Protein AF-A0A536BJJ5-F1 (afdb_monomer_lite)

pLDDT: mean 91.02, std 6.57, range [61.12, 97.06]

Secondary structure (DSSP, 8-state):
-HHHHHTT-SEEEEEESSSS-BSS-TTT-TT--B-SEEEHHHHHHHHHTT-TTS-HHHHHHHHHTT-EEEEEESSS-S--EEEE-GGGSTT---S--------SEEEEEEEEEE-STTHHHHHHHHHHHTT----SEEEPPPBTTEEEEEEEEE-

Sequence (155 aa):
MALAAALKAQACEIFTDVRGIYTADPRFVTNARLLPHIAYPEMLELASSGARVMHPRAVEIAEAYAMELHVRSSFHAGAGTIICSEEAIMEDRNRVRGIAHEEHVARLSVVGVPDRPGIAAAIFAPLAEADIAADVIVQTASHEGVTDMSFTVSS

Radius of gyration: 19.57 Å; chains: 1; bounding box: 45×40×60 Å

Structure (mmCIF, N/CA/C/O backbone):
data_AF-A0A536BJJ5-F1
#
_entry.id   AF-A0A536BJJ5-F1
#
loop_
_atom_site.group_PDB
_atom_site.id
_atom_site.type_symbol
_atom_site.label_atom_id
_atom_site.label_alt_id
_atom_site.label_comp_id
_atom_site.label_asym_id
_atom_site.label_entity_id
_atom_site.label_seq_id
_atom_site.pdbx_PDB_ins_code
_atom_site.Cartn_x
_atom_site.Cartn_y
_atom_site.Cartn_z
_atom_site.occupancy
_atom_site.B_iso_or_equiv
_atom_site.auth_seq_id
_atom_site.auth_comp_id
_atom_site.auth_asym_id
_atom_site.auth_atom_id
_atom_site.pdbx_PDB_model_num
ATOM 1 N N . MET A 1 1 ? 0.352 -12.790 -11.156 1.00 69.44 1 MET A N 1
ATOM 2 C CA . MET A 1 1 ? 1.030 -12.859 -9.842 1.00 69.44 1 MET A CA 1
ATOM 3 C C . MET A 1 1 ? 1.069 -14.283 -9.299 1.00 69.44 1 MET A C 1
ATOM 5 O O . MET A 1 1 ? 2.046 -14.958 -9.576 1.00 69.44 1 MET A O 1
ATOM 9 N N . ALA A 1 2 ? 0.016 -14.796 -8.645 1.00 77.19 2 ALA A N 1
ATOM 10 C CA . ALA A 1 2 ? 0.028 -16.152 -8.064 1.00 77.19 2 ALA A CA 1
ATOM 11 C C . ALA A 1 2 ? 0.347 -17.262 -9.086 1.00 77.19 2 ALA A C 1
ATOM 13 O O . ALA A 1 2 ? 1.120 -18.168 -8.799 1.00 77.19 2 ALA A O 1
ATOM 14 N N . LEU A 1 3 ? -0.179 -17.147 -10.312 1.00 82.25 3 LEU A N 1
ATOM 15 C CA . LEU A 1 3 ? 0.141 -18.073 -11.402 1.00 82.25 3 LEU A CA 1
ATOM 16 C C . LEU A 1 3 ? 1.617 -18.002 -11.831 1.00 82.25 3 LEU A C 1
ATOM 18 O O . LEU A 1 3 ? 2.237 -19.033 -12.052 1.00 82.25 3 LEU A O 1
ATOM 22 N N . ALA A 1 4 ? 2.190 -16.799 -11.924 1.00 80.81 4 ALA A N 1
ATOM 23 C CA . ALA A 1 4 ? 3.589 -16.606 -12.312 1.00 80.81 4 ALA A CA 1
ATOM 24 C C . ALA A 1 4 ? 4.543 -17.181 -11.251 1.00 80.81 4 ALA A C 1
ATOM 26 O O . ALA A 1 4 ? 5.484 -17.894 -11.596 1.00 80.81 4 ALA A O 1
ATOM 27 N N . ALA A 1 5 ? 4.223 -16.971 -9.970 1.00 79.12 5 ALA A N 1
ATOM 28 C CA . ALA A 1 5 ? 4.928 -17.588 -8.851 1.00 79.12 5 ALA A CA 1
ATOM 29 C C . ALA A 1 5 ? 4.836 -19.126 -8.896 1.00 79.12 5 ALA A C 1
ATOM 31 O O . ALA A 1 5 ? 5.854 -19.810 -8.806 1.00 79.12 5 ALA A O 1
ATOM 32 N N . ALA A 1 6 ? 3.639 -19.682 -9.123 1.00 84.00 6 ALA A N 1
ATOM 33 C CA . ALA A 1 6 ? 3.439 -21.130 -9.228 1.00 84.00 6 ALA A CA 1
ATOM 34 C C . ALA A 1 6 ? 4.222 -21.761 -10.396 1.00 84.00 6 ALA A C 1
ATOM 36 O O . ALA A 1 6 ? 4.699 -22.890 -10.288 1.00 84.00 6 ALA A O 1
ATOM 37 N N . LEU A 1 7 ? 4.382 -21.023 -11.497 1.00 88.62 7 LEU A N 1
ATOM 38 C CA . LEU A 1 7 ? 5.130 -21.446 -12.682 1.00 88.62 7 LEU A CA 1
ATOM 39 C C . LEU A 1 7 ? 6.640 -21.176 -12.592 1.00 88.62 7 LEU A C 1
ATOM 41 O O . LEU A 1 7 ? 7.358 -21.519 -13.529 1.00 88.62 7 LEU A O 1
ATOM 45 N N . LYS A 1 8 ? 7.129 -20.585 -11.491 1.00 83.62 8 LYS A N 1
ATOM 46 C CA . LYS A 1 8 ? 8.530 -20.154 -11.327 1.00 83.62 8 LYS A CA 1
ATOM 47 C C . LYS A 1 8 ? 9.001 -19.260 -12.482 1.00 83.62 8 LYS A C 1
ATOM 49 O O . LYS A 1 8 ? 10.099 -19.436 -13.010 1.00 83.62 8 LYS A O 1
ATOM 54 N N . ALA A 1 9 ? 8.140 -18.338 -12.908 1.00 86.25 9 ALA A N 1
ATOM 55 C CA . ALA A 1 9 ? 8.488 -17.362 -13.929 1.00 86.25 9 ALA A CA 1
ATOM 56 C C . ALA A 1 9 ? 9.658 -16.484 -13.456 1.00 86.25 9 ALA A C 1
ATOM 58 O O . ALA A 1 9 ? 9.766 -16.175 -12.272 1.00 86.25 9 ALA A O 1
ATOM 59 N N . GLN A 1 10 ? 10.518 -16.069 -14.388 1.00 80.25 10 GLN A N 1
ATOM 60 C CA . GLN A 1 10 ? 11.667 -15.211 -14.075 1.00 80.25 10 GLN A CA 1
ATOM 61 C C . GLN A 1 10 ? 11.246 -13.778 -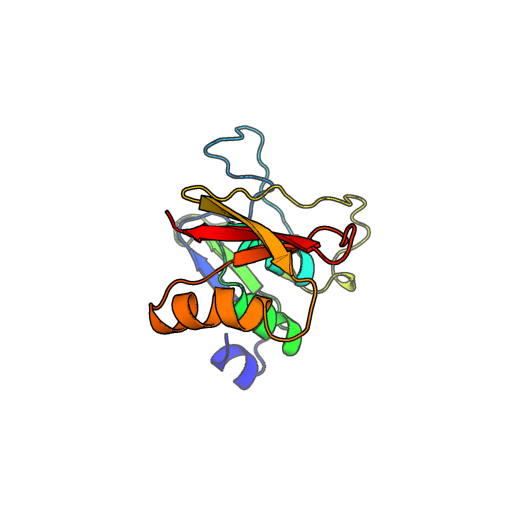13.718 1.00 80.25 10 GLN A C 1
ATOM 63 O O . GLN A 1 10 ? 11.903 -13.136 -12.911 1.00 80.25 10 GLN A O 1
ATOM 68 N N . ALA A 1 11 ? 10.145 -13.297 -14.299 1.00 86.56 11 ALA A N 1
ATOM 69 C CA . ALA A 1 11 ? 9.558 -11.993 -14.016 1.00 86.56 11 ALA A CA 1
ATOM 70 C C . ALA A 1 11 ? 8.051 -12.010 -14.324 1.00 86.56 11 ALA A C 1
ATOM 72 O O . ALA A 1 11 ? 7.568 -12.856 -15.087 1.00 86.56 11 ALA A O 1
ATOM 73 N N . CYS A 1 12 ? 7.307 -11.058 -13.761 1.00 93.31 12 CYS A N 1
ATOM 74 C CA . CYS A 1 12 ? 5.906 -10.804 -14.091 1.00 93.31 12 CYS A CA 1
ATOM 75 C C . CYS A 1 12 ? 5.750 -9.387 -14.648 1.00 93.31 12 CYS A C 1
ATOM 77 O O . CYS A 1 12 ? 5.990 -8.404 -13.951 1.00 93.31 12 CYS A O 1
ATOM 79 N N . GLU A 1 13 ? 5.290 -9.261 -15.891 1.00 92.81 13 GLU A N 1
ATOM 80 C CA . GLU A 1 13 ? 4.986 -7.952 -16.472 1.00 92.81 13 GLU A CA 1
ATOM 81 C C . GLU A 1 13 ? 3.547 -7.534 -16.137 1.00 92.81 13 GLU A C 1
ATOM 83 O O . GLU A 1 13 ? 2.598 -8.304 -16.303 1.00 92.81 13 GLU A O 1
ATOM 88 N N . ILE A 1 14 ? 3.389 -6.303 -15.658 1.00 93.56 14 ILE A N 1
ATOM 89 C CA . ILE A 1 14 ? 2.114 -5.650 -15.383 1.00 93.56 14 ILE A CA 1
ATOM 90 C C . ILE A 1 14 ? 1.948 -4.529 -16.405 1.00 93.56 14 ILE A C 1
ATOM 92 O O . ILE A 1 14 ? 2.606 -3.490 -16.329 1.00 93.56 14 ILE A O 1
ATOM 96 N N . PHE A 1 15 ? 1.069 -4.760 -17.375 1.00 92.62 15 PHE A N 1
ATOM 97 C CA . PHE A 1 15 ? 0.738 -3.781 -18.402 1.00 92.62 15 PHE A CA 1
ATOM 98 C C . PHE A 1 15 ? -0.428 -2.903 -17.950 1.00 92.62 15 PHE A C 1
ATOM 100 O O . PHE A 1 15 ? -1.486 -3.401 -17.570 1.00 92.62 15 PHE A O 1
ATOM 107 N N . THR A 1 16 ? -0.223 -1.591 -17.998 1.00 90.69 16 THR A N 1
ATOM 108 C CA . THR A 1 16 ? -1.176 -0.568 -17.547 1.00 90.69 16 THR A CA 1
ATOM 109 C C . THR A 1 16 ? -1.230 0.600 -18.544 1.00 90.69 16 THR A C 1
ATOM 111 O O . THR A 1 16 ? -0.599 0.557 -19.604 1.00 90.69 16 THR A O 1
ATOM 114 N N . ASP A 1 17 ? -2.035 1.623 -18.281 1.00 89.38 17 ASP A N 1
ATOM 115 C CA . ASP A 1 17 ? -2.135 2.833 -19.103 1.00 89.38 17 ASP A CA 1
ATOM 116 C C . ASP A 1 17 ? -1.005 3.841 -18.822 1.00 89.38 17 ASP A C 1
ATOM 118 O O . ASP A 1 17 ? -0.625 4.614 -19.706 1.00 89.38 17 ASP A O 1
ATOM 122 N N . VAL A 1 18 ? -0.378 3.769 -17.647 1.00 89.56 18 VAL A N 1
ATOM 123 C CA . VAL A 1 18 ? 0.801 4.567 -17.286 1.00 89.56 18 VAL A CA 1
ATOM 124 C C . VAL A 1 18 ? 2.118 3.956 -17.783 1.00 89.56 18 VAL A C 1
ATOM 126 O O . VAL A 1 18 ? 2.224 2.766 -18.070 1.00 89.56 18 VAL A O 1
ATOM 129 N N . ARG A 1 19 ? 3.166 4.785 -17.897 1.00 93.06 19 ARG A N 1
ATOM 130 C CA . ARG A 1 19 ? 4.503 4.350 -18.358 1.00 93.06 19 ARG A CA 1
ATOM 131 C C . ARG A 1 19 ? 5.282 3.518 -17.343 1.00 93.06 19 ARG A C 1
ATOM 133 O O . ARG A 1 19 ? 6.219 2.841 -17.743 1.00 93.06 19 ARG A O 1
ATOM 140 N N . GLY A 1 20 ? 4.898 3.586 -16.077 1.00 94.62 20 GLY A N 1
ATOM 141 C CA . GLY A 1 20 ? 5.553 2.954 -14.941 1.00 94.62 20 GLY A CA 1
ATOM 142 C C . GLY A 1 20 ? 5.279 3.783 -13.691 1.00 94.62 20 GLY A C 1
ATOM 143 O O . GLY A 1 20 ? 4.289 4.517 -13.636 1.00 94.62 20 GLY A O 1
ATOM 144 N N . ILE A 1 21 ? 6.161 3.691 -12.705 1.00 95.50 21 ILE A N 1
ATOM 145 C CA . ILE A 1 21 ? 6.025 4.376 -11.419 1.00 95.50 21 ILE A CA 1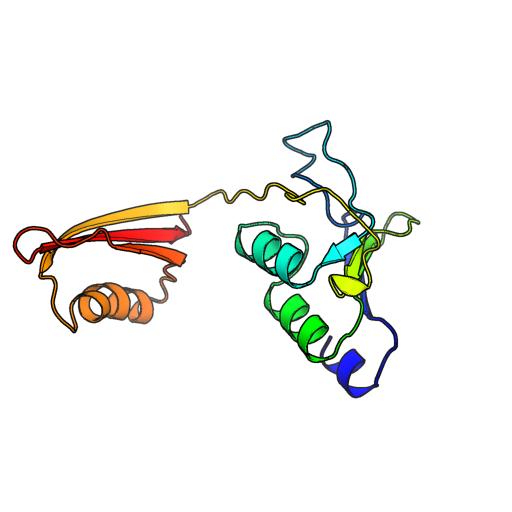
ATOM 146 C C . ILE A 1 21 ? 6.876 5.646 -11.443 1.00 95.50 21 ILE A C 1
ATOM 148 O O . ILE A 1 21 ? 8.035 5.629 -11.855 1.00 95.50 21 ILE A O 1
ATOM 152 N N . TYR A 1 22 ? 6.291 6.762 -11.020 1.00 95.06 22 TYR A N 1
ATOM 153 C CA . TYR A 1 22 ? 6.952 8.065 -10.992 1.00 95.06 22 TYR A CA 1
ATOM 154 C C . TYR A 1 22 ? 7.325 8.468 -9.562 1.00 95.06 22 TYR A C 1
ATOM 156 O O . TYR A 1 22 ? 6.712 8.015 -8.600 1.00 95.06 22 TYR A O 1
ATOM 164 N N . THR A 1 23 ? 8.287 9.384 -9.425 1.00 95.12 23 THR A N 1
ATOM 165 C CA . THR A 1 23 ? 8.686 9.977 -8.134 1.00 95.12 23 THR A CA 1
ATOM 166 C C . THR A 1 23 ? 7.556 10.752 -7.445 1.00 95.12 23 THR A C 1
ATOM 168 O O . THR A 1 23 ? 7.622 11.002 -6.250 1.00 95.12 23 THR A O 1
ATOM 171 N N . ALA A 1 24 ? 6.558 11.212 -8.194 1.00 94.69 24 ALA A N 1
ATOM 172 C CA . ALA A 1 24 ? 5.344 11.865 -7.709 1.00 94.69 24 ALA A CA 1
ATOM 173 C C . ALA A 1 24 ? 4.289 11.801 -8.823 1.00 94.69 24 ALA A C 1
ATOM 175 O O . ALA A 1 24 ? 4.620 11.457 -9.960 1.00 94.69 24 ALA A O 1
ATOM 176 N N . ASP A 1 25 ? 3.042 12.166 -8.535 1.00 92.94 25 ASP A N 1
ATOM 177 C CA . ASP A 1 25 ? 2.009 12.247 -9.569 1.00 92.94 25 ASP A CA 1
ATOM 178 C C . ASP A 1 25 ? 2.341 13.362 -10.590 1.00 92.94 25 ASP A C 1
ATOM 180 O O . ASP A 1 25 ? 2.354 14.546 -10.225 1.00 92.94 25 ASP A O 1
ATOM 184 N N . PRO A 1 26 ? 2.595 13.025 -11.872 1.00 91.81 26 PRO A N 1
ATOM 185 C CA . PRO A 1 26 ? 2.974 14.002 -12.890 1.00 91.81 26 PRO A CA 1
ATOM 186 C C . PRO A 1 26 ? 1.859 15.003 -13.226 1.00 91.81 26 PRO A C 1
ATOM 188 O O . PRO A 1 26 ? 2.140 16.029 -13.845 1.00 91.81 26 PRO A O 1
ATOM 191 N N . ARG A 1 27 ? 0.606 14.741 -12.822 1.00 90.62 27 ARG A N 1
ATOM 192 C CA . ARG A 1 27 ? -0.518 15.682 -12.974 1.00 90.62 27 ARG A CA 1
ATOM 193 C C . ARG A 1 27 ? -0.379 16.896 -12.055 1.00 90.62 27 ARG A C 1
ATOM 195 O O . ARG A 1 27 ? -0.841 17.975 -12.414 1.00 90.62 27 ARG A O 1
ATOM 202 N N . PHE A 1 28 ? 0.280 16.728 -10.907 1.00 91.56 28 PHE A N 1
ATOM 203 C CA . PHE A 1 28 ? 0.518 17.790 -9.925 1.00 91.56 28 PHE A CA 1
ATOM 204 C C . PHE A 1 28 ? 1.965 18.293 -9.947 1.00 91.56 28 PHE A C 1
ATOM 206 O O . PHE A 1 28 ? 2.212 19.486 -9.777 1.00 91.56 28 PHE A O 1
ATOM 213 N N . VAL A 1 29 ? 2.931 17.400 -10.178 1.00 95.38 29 VAL A N 1
ATOM 214 C CA . VAL A 1 29 ? 4.363 17.722 -10.175 1.00 95.38 29 VAL A CA 1
ATOM 215 C C . VAL A 1 29 ? 4.935 17.535 -11.576 1.00 95.38 29 VAL A C 1
ATOM 217 O O . VAL A 1 29 ? 5.317 16.438 -11.974 1.00 95.38 29 VAL A O 1
ATOM 220 N N . THR A 1 30 ? 5.073 18.631 -12.319 1.00 94.19 30 THR A N 1
ATOM 221 C CA . THR A 1 30 ? 5.560 18.620 -13.713 1.00 94.19 30 THR A CA 1
ATOM 222 C C . THR A 1 30 ? 6.974 18.056 -13.881 1.00 94.19 30 THR A C 1
ATOM 224 O O . THR A 1 30 ? 7.302 17.520 -14.935 1.00 94.19 30 THR A O 1
ATOM 227 N N . ASN A 1 31 ? 7.803 18.136 -12.837 1.00 95.44 31 ASN A N 1
ATOM 228 C CA . ASN A 1 31 ? 9.170 17.606 -12.820 1.00 95.44 31 ASN A CA 1
ATOM 229 C C . ASN A 1 31 ? 9.264 16.166 -12.272 1.00 95.44 31 ASN A C 1
ATOM 231 O O . ASN A 1 31 ? 10.368 15.710 -11.955 1.00 95.44 31 ASN A O 1
ATOM 235 N N . ALA A 1 32 ? 8.137 15.460 -12.114 1.00 95.19 32 ALA A N 1
ATOM 236 C CA . ALA A 1 32 ? 8.126 14.062 -11.698 1.00 95.19 32 ALA A CA 1
ATOM 237 C C . ALA A 1 32 ? 8.850 13.183 -12.725 1.00 95.19 32 ALA A C 1
ATOM 239 O O . ALA A 1 32 ? 8.661 13.316 -13.936 1.00 95.19 32 ALA A O 1
ATOM 240 N N . ARG A 1 33 ? 9.688 12.263 -12.242 1.00 94.44 33 ARG A N 1
ATOM 241 C CA . ARG A 1 33 ? 10.533 11.412 -13.089 1.00 94.44 33 ARG A CA 1
ATOM 242 C C . ARG A 1 33 ? 10.077 9.969 -12.995 1.00 94.44 33 ARG A C 1
ATOM 244 O O . ARG A 1 33 ? 9.685 9.523 -11.922 1.00 94.44 33 ARG A O 1
ATOM 251 N N . LEU A 1 34 ? 10.156 9.253 -14.111 1.00 94.75 34 LEU A N 1
ATOM 252 C CA . LEU A 1 34 ? 9.943 7.810 -14.135 1.00 94.75 34 LEU A CA 1
ATOM 253 C C . LEU A 1 34 ? 11.083 7.129 -13.366 1.00 94.75 34 LEU A C 1
ATOM 255 O O . LEU A 1 34 ? 12.254 7.402 -13.638 1.00 94.75 34 LEU A O 1
ATOM 259 N N . LEU A 1 35 ? 10.738 6.258 -12.424 1.00 94.06 35 LEU A N 1
ATOM 260 C CA . LEU A 1 35 ? 11.704 5.452 -11.691 1.00 94.06 35 LEU A CA 1
ATOM 261 C C . LEU A 1 35 ? 12.121 4.255 -12.556 1.00 94.06 35 LEU A C 1
ATOM 263 O O . LEU A 1 35 ? 11.247 3.538 -13.042 1.00 94.06 35 LEU A O 1
ATOM 267 N N . PRO A 1 36 ? 13.425 4.006 -12.763 1.00 93.75 36 PRO A N 1
ATOM 268 C CA . PRO A 1 36 ? 13.874 2.801 -13.457 1.00 93.75 36 PRO A CA 1
ATOM 269 C C . PRO A 1 36 ? 13.695 1.550 -12.586 1.00 93.75 36 PRO A C 1
ATOM 271 O O . PRO A 1 36 ? 13.351 0.487 -13.097 1.00 93.75 36 PRO A O 1
ATOM 274 N N . HIS A 1 37 ? 13.889 1.693 -11.275 1.00 94.00 37 HIS A N 1
ATOM 275 C CA . HIS A 1 37 ? 13.745 0.637 -10.281 1.00 94.00 37 HIS A CA 1
ATOM 276 C C . HIS A 1 37 ? 13.146 1.190 -8.980 1.00 94.00 37 HIS A C 1
ATOM 278 O O . HIS A 1 37 ? 13.289 2.380 -8.684 1.00 94.00 37 HIS A O 1
ATOM 284 N N . ILE A 1 38 ? 12.496 0.325 -8.207 1.00 94.38 38 ILE A N 1
ATOM 285 C CA . ILE A 1 38 ? 12.013 0.591 -6.846 1.00 94.38 38 ILE A CA 1
ATOM 286 C C . ILE A 1 38 ? 12.019 -0.723 -6.054 1.00 94.38 38 ILE A C 1
ATOM 288 O O . ILE A 1 38 ? 11.687 -1.773 -6.605 1.00 94.38 38 ILE A O 1
ATOM 292 N N . ALA A 1 39 ? 12.421 -0.696 -4.786 1.00 94.88 39 ALA A N 1
ATOM 293 C CA . ALA A 1 39 ? 12.448 -1.899 -3.964 1.00 94.88 39 ALA A CA 1
ATOM 294 C C . ALA A 1 39 ? 11.025 -2.337 -3.572 1.00 94.88 39 ALA A C 1
ATOM 296 O O . ALA A 1 39 ? 10.111 -1.508 -3.513 1.00 94.88 39 ALA A O 1
ATOM 297 N N . TYR A 1 40 ? 10.827 -3.620 -3.251 1.00 95.25 40 TYR A N 1
ATOM 298 C CA . TYR A 1 40 ? 9.522 -4.108 -2.781 1.00 95.25 40 TYR A CA 1
ATOM 299 C C . TYR A 1 40 ? 8.962 -3.305 -1.593 1.00 95.25 40 TYR A C 1
ATOM 301 O O . TYR A 1 40 ? 7.822 -2.849 -1.716 1.00 95.25 40 TYR A O 1
ATOM 309 N N . PRO A 1 41 ? 9.721 -3.031 -0.507 1.00 94.06 41 PRO A N 1
ATOM 310 C CA . PRO A 1 41 ? 9.183 -2.285 0.632 1.00 94.06 41 PRO A CA 1
ATOM 311 C C . PRO A 1 41 ? 8.836 -0.841 0.261 1.00 94.06 41 PRO A C 1
ATOM 313 O O . PRO A 1 41 ? 7.792 -0.326 0.641 1.00 94.06 41 PRO A O 1
ATOM 316 N N . GLU A 1 42 ? 9.675 -0.199 -0.556 1.00 94.38 42 GLU A N 1
ATOM 317 C CA . GLU A 1 42 ? 9.446 1.170 -1.025 1.00 94.38 42 GLU A CA 1
ATOM 318 C C . GLU A 1 42 ? 8.160 1.263 -1.856 1.00 94.38 42 GLU A C 1
ATOM 320 O O . GLU A 1 42 ? 7.368 2.188 -1.682 1.00 94.38 42 GLU A O 1
ATOM 325 N N . MET A 1 43 ? 7.927 0.296 -2.747 1.00 95.38 43 MET A N 1
ATOM 326 C CA . MET A 1 43 ? 6.706 0.243 -3.545 1.00 95.38 43 MET A CA 1
ATOM 327 C C . MET A 1 43 ? 5.483 -0.122 -2.699 1.00 95.38 43 MET A C 1
ATOM 329 O O . MET A 1 43 ? 4.398 0.393 -2.962 1.00 95.38 43 MET A O 1
ATOM 333 N N . LEU A 1 44 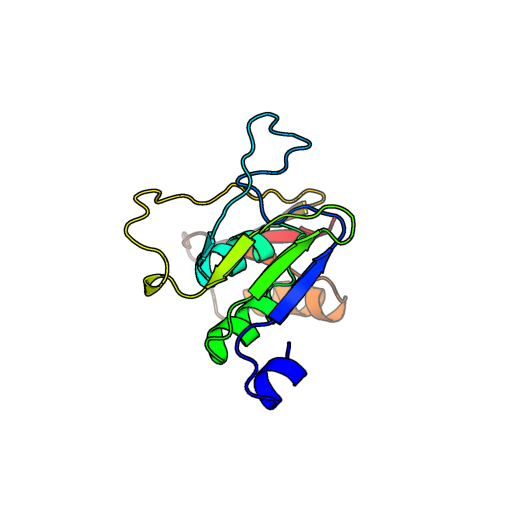? 5.635 -0.987 -1.695 1.00 94.69 44 LEU A N 1
ATOM 334 C CA . LEU A 1 44 ? 4.552 -1.356 -0.786 1.00 94.69 44 LEU A CA 1
ATOM 335 C C . LEU A 1 44 ? 4.061 -0.141 0.010 1.00 94.69 44 LEU A C 1
ATOM 337 O O . LEU A 1 44 ? 2.856 0.110 0.057 1.00 94.69 44 LEU A O 1
ATOM 341 N N . GLU A 1 45 ? 4.988 0.650 0.550 1.00 93.00 45 GLU A N 1
ATOM 342 C CA . GLU A 1 45 ? 4.684 1.903 1.247 1.00 93.00 45 GLU A CA 1
ATOM 343 C C . GLU A 1 45 ? 4.046 2.927 0.305 1.00 93.00 45 GLU A C 1
ATOM 345 O O . GLU A 1 45 ? 3.019 3.528 0.628 1.00 93.00 45 GLU A O 1
ATOM 350 N N . LEU A 1 46 ? 4.606 3.095 -0.899 1.00 94.50 46 LEU A N 1
ATOM 351 C CA . LEU A 1 46 ? 4.083 4.036 -1.888 1.00 94.50 46 LEU A CA 1
ATOM 352 C C . LEU A 1 46 ? 2.645 3.671 -2.304 1.00 94.50 46 LEU A C 1
ATOM 354 O O . LEU A 1 46 ? 1.790 4.552 -2.389 1.00 94.50 46 LEU A O 1
ATOM 358 N N . ALA A 1 47 ? 2.374 2.382 -2.542 1.00 92.62 47 ALA A N 1
ATOM 359 C CA . ALA A 1 47 ? 1.051 1.874 -2.906 1.00 92.62 47 ALA A CA 1
ATOM 360 C C . ALA A 1 47 ? 0.038 2.027 -1.766 1.00 92.62 47 ALA A C 1
ATOM 362 O O . ALA A 1 47 ? -1.091 2.447 -2.009 1.00 92.62 47 ALA A O 1
ATOM 363 N N . SER A 1 48 ? 0.451 1.723 -0.532 1.00 89.38 48 SER A N 1
ATOM 364 C CA . SER A 1 48 ? -0.400 1.852 0.658 1.00 89.38 48 SER A CA 1
ATOM 365 C C . SER A 1 48 ? -0.710 3.314 0.987 1.00 89.38 48 SER A C 1
ATOM 367 O O . SER A 1 48 ? -1.803 3.616 1.438 1.00 89.38 48 SER A O 1
ATOM 369 N N . SER A 1 49 ? 0.202 4.237 0.666 1.00 89.25 49 SER A N 1
ATOM 370 C CA . SER A 1 49 ? 0.051 5.682 0.909 1.00 89.25 49 SER A CA 1
ATOM 371 C C . SER A 1 49 ? -0.697 6.438 -0.207 1.00 89.25 49 SER A C 1
ATOM 373 O O . SER A 1 49 ? -0.596 7.664 -0.306 1.00 89.25 49 SER A O 1
ATOM 375 N N . GLY A 1 50 ? -1.388 5.725 -1.104 1.00 85.62 50 GLY A N 1
ATOM 376 C CA . GLY A 1 50 ? -2.256 6.321 -2.128 1.00 85.62 50 GLY A CA 1
ATOM 377 C C . GLY A 1 50 ? -1.745 6.260 -3.572 1.00 85.62 50 GLY A C 1
ATOM 378 O O . GLY A 1 50 ? -2.455 6.694 -4.485 1.00 85.62 50 GLY A O 1
ATOM 379 N N . ALA A 1 51 ? -0.558 5.701 -3.851 1.00 89.12 51 ALA A N 1
ATOM 380 C CA . ALA A 1 51 ? -0.119 5.521 -5.238 1.00 89.12 51 ALA A CA 1
ATOM 381 C C . ALA A 1 51 ? -0.919 4.410 -5.943 1.00 89.12 51 ALA A C 1
ATOM 383 O O . ALA A 1 51 ? -0.787 3.225 -5.654 1.00 89.12 51 ALA A O 1
ATOM 384 N N . ARG A 1 52 ? -1.705 4.782 -6.958 1.00 83.56 52 ARG A N 1
ATOM 385 C CA . ARG A 1 52 ? -2.690 3.889 -7.606 1.00 83.56 52 ARG A CA 1
ATOM 386 C C . ARG A 1 52 ? -2.142 3.005 -8.735 1.00 83.56 52 ARG A C 1
ATOM 388 O O . ARG A 1 52 ? -2.913 2.497 -9.542 1.00 83.56 52 ARG A O 1
ATOM 395 N N . VAL A 1 53 ? -0.823 2.847 -8.841 1.00 87.56 53 VAL A N 1
ATOM 396 C CA . VAL A 1 53 ? -0.195 2.117 -9.964 1.00 87.56 53 VAL A CA 1
ATOM 397 C C . VAL A 1 53 ? -0.150 0.607 -9.717 1.00 87.56 53 VAL A C 1
ATOM 399 O O . VAL A 1 53 ? -0.261 -0.173 -10.659 1.00 87.56 53 VAL A O 1
ATOM 402 N N . MET A 1 54 ? -0.007 0.186 -8.460 1.00 91.00 54 MET A N 1
ATOM 403 C CA . MET A 1 54 ? 0.115 -1.219 -8.071 1.00 91.00 54 MET A CA 1
ATOM 404 C C . MET A 1 54 ? -0.736 -1.506 -6.844 1.00 91.00 54 MET A C 1
ATOM 406 O O . MET A 1 54 ? -0.812 -0.694 -5.931 1.00 91.00 54 MET A O 1
ATOM 410 N N . HIS A 1 55 ? -1.336 -2.694 -6.798 1.00 91.81 55 HIS A N 1
ATOM 411 C CA . HIS A 1 55 ? -2.038 -3.151 -5.604 1.00 91.81 55 HIS A CA 1
ATOM 412 C C . HIS A 1 55 ? -1.021 -3.659 -4.558 1.00 91.81 55 HIS A C 1
ATOM 414 O O . HIS A 1 55 ? -0.232 -4.542 -4.913 1.00 91.81 55 HIS A O 1
ATOM 420 N N . PRO A 1 56 ? -1.062 -3.215 -3.282 1.00 92.75 56 PRO A N 1
ATOM 421 C CA . PRO A 1 56 ? -0.106 -3.615 -2.234 1.00 92.75 56 PRO A CA 1
ATOM 422 C C . PRO A 1 56 ? 0.091 -5.132 -2.137 1.00 92.75 56 PRO A C 1
ATOM 424 O O . PRO A 1 56 ? 1.199 -5.644 -2.271 1.00 92.75 56 PRO A O 1
ATOM 427 N N . ARG A 1 57 ? -1.020 -5.880 -2.079 1.00 92.50 57 ARG A N 1
ATOM 428 C CA . ARG A 1 57 ? -1.008 -7.352 -2.039 1.00 92.50 57 ARG A CA 1
ATOM 429 C C . ARG A 1 57 ? -0.252 -8.020 -3.192 1.00 92.50 57 ARG A C 1
ATOM 431 O O . ARG A 1 57 ? 0.270 -9.119 -3.029 1.00 92.50 57 ARG A O 1
ATOM 438 N N . ALA A 1 58 ? -0.224 -7.405 -4.375 1.00 92.19 58 ALA A N 1
ATOM 439 C CA . ALA A 1 58 ? 0.569 -7.934 -5.474 1.00 92.19 58 ALA A CA 1
ATOM 440 C C . ALA A 1 58 ? 2.062 -7.808 -5.136 1.00 92.19 58 ALA A C 1
ATOM 442 O O . ALA A 1 58 ? 2.782 -8.798 -5.200 1.00 92.19 58 ALA A O 1
ATOM 443 N N . VAL A 1 59 ? 2.506 -6.630 -4.702 1.00 94.75 59 VAL A N 1
ATOM 444 C CA . VAL A 1 59 ? 3.903 -6.381 -4.319 1.00 94.75 59 VAL A CA 1
ATOM 445 C C . VAL A 1 59 ? 4.362 -7.353 -3.226 1.00 94.75 59 VAL A C 1
ATOM 447 O O . VAL A 1 59 ? 5.398 -7.986 -3.396 1.00 94.75 59 VAL A O 1
ATOM 450 N N . GLU A 1 60 ? 3.543 -7.591 -2.196 1.00 94.00 60 GLU A N 1
ATOM 451 C CA . GLU A 1 60 ? 3.841 -8.570 -1.132 1.00 94.00 60 GLU A CA 1
ATOM 452 C C . GLU A 1 60 ? 4.065 -9.993 -1.669 1.00 94.00 60 GLU A C 1
ATOM 454 O O . GLU A 1 60 ? 4.969 -10.708 -1.24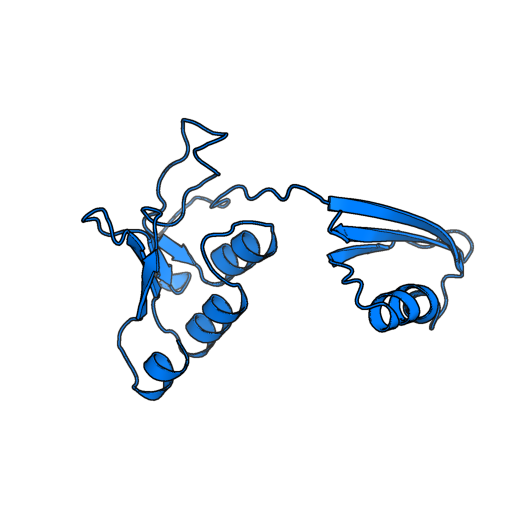0 1.00 94.00 60 GLU A O 1
ATOM 459 N N . ILE A 1 61 ? 3.236 -10.434 -2.623 1.00 92.81 61 ILE A N 1
ATOM 460 C CA . ILE A 1 61 ? 3.396 -11.754 -3.247 1.00 92.81 61 ILE A CA 1
ATOM 461 C C . ILE A 1 61 ? 4.675 -11.786 -4.086 1.00 92.81 61 ILE A C 1
ATOM 463 O O . ILE A 1 61 ? 5.362 -12.799 -4.111 1.00 92.81 61 ILE A O 1
ATOM 467 N N . ALA A 1 62 ? 5.001 -10.710 -4.796 1.00 92.81 62 ALA A N 1
ATOM 468 C CA . ALA A 1 62 ? 6.230 -10.652 -5.578 1.00 92.81 62 ALA A CA 1
ATOM 469 C C . ALA A 1 62 ? 7.472 -10.765 -4.688 1.00 92.81 62 ALA A C 1
ATOM 471 O O . ALA A 1 62 ? 8.343 -11.587 -4.965 1.00 92.81 62 ALA A O 1
ATOM 472 N N . GLU A 1 63 ? 7.493 -10.025 -3.581 1.00 94.25 63 GLU A N 1
ATOM 473 C CA . GLU A 1 63 ? 8.554 -10.073 -2.578 1.00 94.25 63 GLU A CA 1
ATOM 474 C C . GLU A 1 63 ? 8.705 -11.473 -1.973 1.00 94.25 63 GLU A C 1
ATOM 476 O O . GLU A 1 63 ? 9.795 -12.044 -1.992 1.00 94.25 63 GLU A O 1
ATOM 481 N N . ALA A 1 64 ? 7.600 -12.081 -1.524 1.00 92.38 64 ALA A N 1
ATOM 482 C CA . ALA A 1 64 ? 7.609 -13.401 -0.890 1.00 92.38 64 ALA A CA 1
ATOM 483 C C . ALA A 1 64 ? 8.170 -14.519 -1.790 1.00 92.38 64 ALA A C 1
ATOM 485 O O . ALA A 1 64 ? 8.674 -15.524 -1.289 1.00 92.38 64 ALA A O 1
ATOM 486 N N . TYR A 1 65 ? 8.077 -14.356 -3.112 1.00 91.62 65 TYR A N 1
ATOM 487 C CA . TYR A 1 65 ? 8.597 -15.305 -4.099 1.00 91.62 65 TYR A CA 1
ATOM 488 C C . TYR A 1 65 ? 9.855 -14.801 -4.822 1.00 91.62 65 TYR A C 1
ATOM 490 O O . TYR A 1 65 ? 10.290 -15.451 -5.772 1.00 91.62 65 TYR A O 1
ATOM 498 N N . ALA A 1 66 ? 10.434 -13.673 -4.390 1.00 90.94 66 ALA A N 1
ATOM 499 C CA . ALA A 1 66 ? 11.572 -13.013 -5.033 1.00 90.94 66 ALA A CA 1
ATOM 500 C C . ALA A 1 66 ? 11.394 -12.847 -6.559 1.00 90.94 66 ALA A C 1
ATOM 502 O O . ALA A 1 66 ? 12.319 -13.074 -7.338 1.00 90.94 66 ALA A O 1
ATOM 503 N N . MET A 1 67 ? 10.182 -12.488 -6.990 1.00 92.62 67 MET A N 1
ATOM 504 C CA . MET A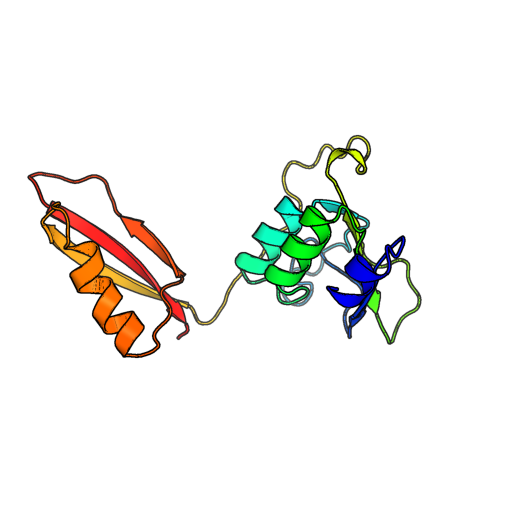 1 67 ? 9.804 -12.371 -8.398 1.00 92.62 67 MET A CA 1
ATOM 505 C C . MET A 1 67 ? 9.786 -10.908 -8.832 1.00 92.62 67 MET A C 1
ATOM 507 O O . MET A 1 67 ? 8.934 -10.143 -8.383 1.00 92.62 67 MET A O 1
ATOM 511 N N . GLU A 1 68 ? 10.656 -10.545 -9.772 1.00 94.31 68 GLU A N 1
ATOM 512 C CA . GLU A 1 68 ? 10.693 -9.189 -10.321 1.00 94.31 68 GLU A CA 1
ATOM 513 C C . GLU A 1 68 ? 9.375 -8.832 -11.020 1.00 94.31 68 GLU A C 1
ATOM 515 O O . GLU A 1 68 ? 8.801 -9.635 -11.771 1.00 94.31 68 GLU A O 1
ATOM 520 N N . LEU A 1 69 ? 8.897 -7.607 -10.791 1.00 95.19 69 LEU A N 1
ATOM 521 C CA . LEU A 1 69 ? 7.730 -7.066 -11.485 1.00 95.19 69 LEU A CA 1
ATOM 522 C C . LEU A 1 69 ? 8.147 -5.970 -12.452 1.00 95.19 69 LEU A C 1
ATOM 524 O O . LEU A 1 69 ? 8.842 -5.037 -12.067 1.00 95.19 69 LEU A O 1
ATOM 528 N N . HIS A 1 70 ? 7.664 -6.028 -13.688 1.00 95.50 70 HIS A N 1
ATOM 529 C CA . HIS A 1 70 ? 7.875 -4.957 -14.660 1.00 95.50 70 HIS A CA 1
ATOM 530 C C . HIS A 1 70 ? 6.573 -4.196 -14.875 1.00 95.50 70 HIS A C 1
ATOM 532 O O . HIS A 1 70 ? 5.652 -4.710 -15.507 1.00 95.50 70 HIS A O 1
ATOM 538 N N . VAL A 1 71 ? 6.492 -2.961 -14.390 1.00 96.19 71 VAL A N 1
ATOM 539 C CA . VAL A 1 71 ? 5.336 -2.088 -14.619 1.00 96.19 71 VAL A CA 1
ATOM 540 C C . VAL A 1 71 ? 5.553 -1.309 -15.910 1.00 96.19 71 VAL A C 1
ATOM 542 O O . VAL A 1 71 ? 6.455 -0.472 -15.987 1.00 96.19 71 VAL A O 1
ATOM 545 N N . ARG A 1 72 ? 4.740 -1.586 -16.934 1.00 95.25 72 ARG A N 1
ATOM 546 C CA . ARG A 1 72 ? 4.922 -1.065 -18.300 1.00 95.25 72 ARG A CA 1
ATOM 547 C C . ARG A 1 72 ? 3.615 -0.537 -18.883 1.00 95.25 72 ARG A C 1
ATOM 549 O O . ARG A 1 72 ? 2.528 -0.942 -18.480 1.00 95.25 72 ARG A O 1
ATOM 556 N N . SER A 1 73 ? 3.721 0.338 -19.882 1.00 94.88 73 SER A N 1
ATOM 557 C CA . SER A 1 73 ? 2.546 0.826 -20.610 1.00 94.88 73 SER A CA 1
ATOM 558 C C . SER A 1 73 ? 2.122 -0.149 -21.702 1.00 94.88 73 SER A C 1
ATOM 560 O O . SER A 1 73 ? 2.953 -0.641 -22.461 1.00 94.88 73 SER A O 1
ATOM 562 N N . SER A 1 74 ? 0.814 -0.333 -21.852 1.00 93.56 74 SER A N 1
ATOM 563 C CA . SER A 1 74 ? 0.202 -1.016 -23.000 1.00 93.56 74 SER A CA 1
ATOM 564 C C . SER A 1 74 ? 0.253 -0.172 -24.280 1.00 93.56 74 SER A C 1
ATOM 566 O O . SER A 1 74 ? 0.147 -0.703 -25.380 1.00 93.56 74 SER A O 1
ATOM 568 N N . PHE A 1 75 ? 0.404 1.151 -24.144 1.00 92.06 75 PHE A N 1
ATOM 569 C CA . PHE A 1 75 ? 0.304 2.114 -25.247 1.00 92.06 75 PHE A CA 1
ATOM 570 C C . PHE A 1 75 ? 1.657 2.665 -25.704 1.00 92.06 75 PHE A C 1
ATOM 572 O O . PHE A 1 75 ? 1.748 3.275 -26.767 1.00 92.06 75 PHE A O 1
ATOM 579 N N . HIS A 1 76 ? 2.710 2.478 -24.905 1.00 89.62 76 HIS A N 1
ATOM 580 C CA . HIS A 1 76 ? 4.033 3.026 -25.180 1.00 89.62 76 HIS A CA 1
ATOM 581 C C . HIS A 1 76 ? 5.110 1.965 -24.993 1.00 89.62 76 HIS A C 1
ATOM 583 O O . HIS A 1 76 ? 5.230 1.370 -23.923 1.00 89.62 76 HIS A O 1
ATOM 589 N N . ALA A 1 77 ? 5.959 1.802 -26.006 1.00 88.00 77 ALA A N 1
ATOM 590 C CA . ALA A 1 77 ? 7.173 1.017 -25.866 1.00 88.00 77 ALA A CA 1
ATOM 591 C C . ALA A 1 77 ? 8.150 1.739 -24.922 1.00 88.00 77 ALA A C 1
ATOM 593 O O . ALA A 1 77 ? 8.496 2.902 -25.127 1.00 88.00 77 ALA A O 1
ATOM 594 N N . GLY A 1 78 ? 8.593 1.045 -23.881 1.00 90.81 78 GLY A N 1
ATOM 595 C CA . GLY A 1 78 ? 9.542 1.561 -22.899 1.00 90.81 78 GLY A CA 1
ATOM 596 C C . GLY A 1 78 ? 9.880 0.500 -21.860 1.00 90.81 78 GLY A C 1
ATOM 597 O O . GLY A 1 78 ? 9.137 -0.472 -21.711 1.00 90.81 78 GLY A O 1
ATOM 598 N N . ALA A 1 79 ? 11.012 0.661 -21.172 1.00 91.38 79 ALA A N 1
ATOM 599 C CA . ALA A 1 79 ? 11.448 -0.277 -20.133 1.00 91.38 79 ALA A CA 1
ATOM 600 C C . ALA A 1 79 ? 10.506 -0.284 -18.915 1.00 91.38 79 ALA A C 1
ATOM 602 O O . ALA A 1 79 ? 10.348 -1.317 -18.277 1.00 91.38 79 ALA A O 1
ATOM 603 N N . GLY A 1 80 ? 9.824 0.837 -18.661 1.00 95.31 80 GLY A N 1
ATOM 604 C CA . GLY A 1 80 ? 8.937 0.992 -17.514 1.00 95.31 80 GLY A CA 1
ATOM 605 C C . GLY A 1 80 ? 9.711 1.089 -16.204 1.00 95.31 80 GLY A C 1
ATOM 606 O O . GLY A 1 80 ? 10.801 1.662 -16.183 1.00 95.31 80 GLY A O 1
ATOM 607 N N . THR A 1 81 ? 9.136 0.542 -15.137 1.00 96.25 81 THR A N 1
ATOM 608 C CA . THR A 1 81 ? 9.766 0.461 -13.813 1.00 96.25 81 THR A CA 1
ATOM 609 C C . THR A 1 81 ? 9.864 -0.989 -13.370 1.00 96.25 81 THR A C 1
ATOM 611 O O . THR A 1 81 ? 8.881 -1.725 -13.468 1.00 96.25 81 THR A O 1
ATOM 614 N N . ILE A 1 82 ? 11.024 -1.381 -12.850 1.00 96.00 82 ILE A N 1
ATOM 615 C CA . ILE A 1 82 ? 11.244 -2.703 -12.261 1.00 96.00 82 ILE A CA 1
ATOM 616 C C . ILE A 1 82 ? 11.050 -2.619 -10.743 1.00 96.00 82 ILE A C 1
ATOM 618 O O . ILE A 1 82 ? 11.658 -1.777 -10.087 1.00 96.00 82 ILE A O 1
ATOM 622 N N . ILE A 1 83 ? 10.205 -3.482 -10.185 1.00 95.62 83 ILE A N 1
ATOM 623 C CA . ILE A 1 83 ? 10.080 -3.680 -8.739 1.00 95.62 83 ILE A CA 1
ATOM 624 C C . ILE A 1 83 ? 10.889 -4.928 -8.382 1.00 95.62 83 ILE A C 1
ATOM 626 O O . ILE A 1 83 ? 10.595 -6.008 -8.903 1.00 95.62 83 ILE A O 1
ATOM 630 N N . CYS A 1 84 ? 11.909 -4.776 -7.541 1.00 94.75 84 CYS A N 1
ATOM 631 C CA . CYS A 1 84 ? 12.870 -5.835 -7.219 1.00 94.75 84 CYS A CA 1
ATOM 632 C C . CYS A 1 84 ? 13.365 -5.747 -5.763 1.00 94.75 84 CYS A C 1
ATOM 634 O O . CYS A 1 84 ? 12.852 -4.957 -4.969 1.00 94.75 84 CYS A O 1
ATOM 636 N N . SER A 1 85 ? 14.325 -6.598 -5.382 1.00 93.00 85 SER A N 1
ATOM 637 C CA . SER A 1 85 ? 14.923 -6.537 -4.043 1.00 93.00 85 SER A CA 1
ATOM 638 C C . SER A 1 85 ? 15.852 -5.328 -3.909 1.00 93.00 85 SER A C 1
ATOM 640 O O . SER A 1 85 ? 16.390 -4.829 -4.899 1.00 93.00 85 SER A O 1
ATOM 642 N N . GLU A 1 86 ? 16.060 -4.860 -2.680 1.00 88.88 86 GLU A N 1
ATOM 643 C CA . GLU A 1 86 ? 16.938 -3.717 -2.415 1.00 88.88 86 GLU A CA 1
ATOM 644 C C . GLU A 1 86 ? 18.390 -4.008 -2.836 1.00 88.88 86 GLU A C 1
ATOM 646 O O . GLU A 1 86 ? 19.058 -3.143 -3.394 1.00 88.88 86 GLU A O 1
ATOM 651 N N . GLU A 1 87 ? 18.861 -5.249 -2.683 1.00 87.06 87 GLU A N 1
ATOM 652 C CA . GLU A 1 87 ? 20.217 -5.661 -3.072 1.00 87.06 87 GLU A CA 1
ATOM 653 C C . GLU A 1 87 ? 20.442 -5.649 -4.589 1.00 87.06 87 GLU A C 1
ATOM 655 O O . GLU A 1 87 ? 21.573 -5.476 -5.046 1.00 87.06 87 GLU A O 1
ATOM 660 N N . ALA A 1 88 ? 19.380 -5.841 -5.379 1.00 84.94 88 ALA A N 1
ATOM 661 C CA . ALA A 1 88 ? 19.446 -5.766 -6.836 1.00 84.94 88 ALA A CA 1
ATOM 662 C C . ALA A 1 88 ? 19.614 -4.317 -7.332 1.00 84.94 88 ALA A C 1
ATOM 664 O O . ALA A 1 88 ? 20.033 -4.086 -8.470 1.00 84.94 88 ALA A O 1
ATOM 665 N N . ILE A 1 89 ? 19.319 -3.333 -6.479 1.00 84.50 89 ILE A N 1
ATOM 666 C CA . ILE A 1 89 ? 19.463 -1.915 -6.777 1.00 84.50 89 ILE A CA 1
ATOM 667 C C . ILE A 1 89 ? 20.879 -1.466 -6.386 1.00 84.50 89 ILE A C 1
ATOM 669 O O . ILE A 1 89 ? 21.177 -1.169 -5.232 1.00 84.50 89 ILE A O 1
ATOM 673 N N . MET A 1 90 ? 21.786 -1.415 -7.366 1.00 70.06 90 MET A N 1
ATOM 674 C CA . MET A 1 90 ? 23.172 -0.978 -7.143 1.00 70.06 90 MET A CA 1
ATOM 675 C C . MET A 1 90 ? 23.238 0.483 -6.665 1.00 70.06 90 MET A C 1
ATOM 677 O O . MET A 1 90 ? 22.782 1.368 -7.383 1.00 70.06 90 MET A O 1
ATOM 681 N N . GLU A 1 91 ? 23.852 0.715 -5.494 1.00 61.44 91 GLU A N 1
ATOM 682 C CA . GLU A 1 91 ? 24.247 2.018 -4.913 1.00 61.44 91 GLU A CA 1
ATOM 683 C C . GLU A 1 91 ? 23.366 3.224 -5.318 1.00 61.44 91 GLU A C 1
ATOM 685 O O . GLU A 1 91 ? 23.856 4.265 -5.766 1.00 61.44 91 GLU A O 1
ATOM 690 N N . ASP A 1 92 ? 22.047 3.126 -5.127 1.00 61.50 92 ASP A N 1
ATOM 691 C CA . ASP A 1 92 ? 21.204 4.318 -5.187 1.00 61.50 92 ASP A CA 1
ATOM 692 C C . ASP A 1 92 ? 21.274 5.046 -3.840 1.00 61.50 92 ASP A C 1
ATOM 694 O O . ASP A 1 92 ? 20.873 4.538 -2.795 1.00 61.50 92 ASP A O 1
ATOM 698 N N . ARG A 1 93 ? 21.840 6.256 -3.854 1.00 61.12 93 ARG A N 1
ATOM 699 C CA . ARG A 1 93 ? 22.022 7.089 -2.655 1.00 61.12 93 ARG A CA 1
ATOM 700 C C . ARG A 1 93 ? 20.752 7.841 -2.251 1.00 61.12 93 ARG A C 1
ATOM 702 O O . ARG A 1 93 ? 20.776 8.582 -1.263 1.00 61.12 93 ARG A O 1
ATOM 709 N N . ASN A 1 94 ? 19.658 7.708 -3.003 1.00 69.44 94 ASN A N 1
ATOM 710 C CA . ASN A 1 94 ? 18.404 8.373 -2.677 1.00 69.44 94 ASN A CA 1
ATOM 711 C C . ASN A 1 94 ? 17.663 7.655 -1.552 1.00 69.44 94 ASN A C 1
ATOM 713 O O . ASN A 1 94 ? 17.032 6.627 -1.751 1.00 69.44 94 ASN A O 1
ATOM 717 N N . ARG A 1 95 ? 17.652 8.287 -0.377 1.00 78.94 95 ARG A N 1
ATOM 718 C CA . ARG A 1 95 ? 16.879 7.827 0.789 1.00 78.94 95 ARG A CA 1
ATOM 719 C C . ARG A 1 95 ? 15.361 7.986 0.633 1.00 78.94 95 ARG A C 1
ATOM 721 O O . ARG A 1 95 ? 14.619 7.513 1.482 1.00 78.94 95 ARG A O 1
ATOM 728 N N . VAL A 1 96 ? 14.905 8.711 -0.390 1.00 88.81 96 VAL A N 1
ATOM 729 C CA . VAL A 1 96 ? 13.486 8.965 -0.667 1.00 88.81 96 VAL A CA 1
ATOM 730 C C . VAL A 1 96 ? 13.232 8.670 -2.138 1.00 88.81 96 VAL A C 1
ATOM 732 O O . VAL A 1 96 ? 13.807 9.326 -3.007 1.00 88.81 96 VAL A O 1
ATOM 735 N N . ARG A 1 97 ? 12.366 7.693 -2.416 1.00 90.00 97 ARG A N 1
ATOM 736 C CA . ARG A 1 97 ? 12.030 7.278 -3.788 1.00 90.00 97 ARG A CA 1
ATOM 737 C C . ARG A 1 97 ? 10.928 8.090 -4.426 1.00 90.00 97 ARG A C 1
ATOM 739 O O . ARG A 1 97 ? 10.967 8.353 -5.627 1.00 90.00 97 ARG A O 1
ATOM 746 N N . GLY A 1 98 ? 9.944 8.480 -3.631 1.00 92.06 98 GLY A N 1
ATOM 747 C CA . GLY A 1 98 ? 8.804 9.195 -4.152 1.00 92.06 98 GLY A CA 1
ATOM 748 C C . GLY A 1 98 ? 7.908 9.770 -3.077 1.00 92.06 98 GLY A C 1
ATOM 749 O O . GLY A 1 98 ? 8.109 9.558 -1.884 1.00 92.06 98 GLY A O 1
ATOM 750 N N . ILE A 1 99 ? 6.936 10.536 -3.548 1.00 94.00 99 ILE A N 1
ATOM 751 C CA . ILE A 1 99 ? 5.911 11.195 -2.756 1.00 94.00 99 ILE A CA 1
ATOM 752 C C . ILE A 1 99 ? 4.571 10.670 -3.263 1.00 94.00 99 ILE A C 1
ATOM 754 O O . ILE A 1 99 ? 4.192 10.922 -4.411 1.00 94.00 99 ILE A O 1
ATOM 758 N N . ALA A 1 100 ? 3.869 9.942 -2.402 1.00 93.62 100 ALA A N 1
ATOM 759 C CA . ALA A 1 100 ? 2.471 9.600 -2.597 1.00 93.62 100 ALA A CA 1
ATOM 760 C C . ALA A 1 100 ? 1.586 10.641 -1.901 1.00 93.62 100 ALA A C 1
ATOM 762 O O . ALA A 1 100 ? 2.028 11.358 -1.001 1.00 93.62 100 ALA A O 1
ATOM 763 N N . HIS A 1 101 ? 0.345 10.746 -2.352 1.00 91.38 101 HIS A N 1
ATOM 764 C CA . HIS A 1 101 ? -0.684 11.514 -1.672 1.00 91.38 101 HIS A CA 1
ATOM 765 C C . HIS A 1 101 ? -2.006 10.775 -1.818 1.00 91.38 101 HIS A C 1
ATOM 767 O O . HIS A 1 101 ? -2.234 10.088 -2.818 1.00 91.38 101 HIS A O 1
ATOM 773 N N . GLU A 1 102 ? -2.874 10.963 -0.836 1.00 89.69 102 GLU A N 1
ATOM 774 C CA . GLU A 1 102 ? -4.232 10.457 -0.860 1.00 89.69 102 GLU A CA 1
ATOM 775 C C . GLU A 1 102 ? -5.206 11.625 -0.715 1.00 89.69 102 GLU A C 1
ATOM 777 O O . GLU A 1 102 ? -5.043 12.510 0.128 1.00 89.69 102 GLU A O 1
ATOM 782 N N . GLU A 1 103 ? -6.197 11.646 -1.597 1.00 89.06 103 GLU A N 1
ATOM 783 C CA . GLU A 1 103 ? -7.326 12.569 -1.545 1.00 89.06 103 GLU A CA 1
ATOM 784 C C . GLU A 1 103 ? -8.539 11.834 -0.970 1.00 89.06 103 GLU A C 1
ATOM 786 O O . GLU A 1 103 ? -8.551 10.607 -0.924 1.00 89.06 103 GLU A O 1
ATOM 791 N N . HIS A 1 104 ? -9.590 12.571 -0.603 1.00 91.12 104 HIS A N 1
ATOM 792 C CA . HIS A 1 104 ? -10.822 11.982 -0.059 1.00 91.12 104 HIS A CA 1
ATOM 793 C C . HIS A 1 104 ? -10.600 11.217 1.253 1.00 91.12 104 HIS A C 1
ATOM 795 O O . HIS A 1 104 ? -11.100 10.111 1.447 1.00 91.12 104 HIS A O 1
ATOM 801 N N . VAL A 1 105 ? -9.846 11.836 2.164 1.00 92.88 105 VAL A N 1
ATOM 802 C CA . VAL A 1 105 ? -9.579 11.312 3.503 1.00 92.88 105 VAL A CA 1
ATOM 803 C C . VAL A 1 105 ? -10.233 12.218 4.542 1.00 92.88 105 VAL A C 1
ATOM 805 O O . VAL A 1 105 ? -9.960 13.420 4.594 1.00 92.88 105 VAL A O 1
ATOM 808 N N . ALA A 1 106 ? -11.065 11.644 5.408 1.00 95.88 106 ALA A N 1
ATOM 809 C CA . ALA A 1 106 ? -11.603 12.316 6.585 1.00 95.88 106 ALA A CA 1
ATOM 810 C C . ALA A 1 106 ? -10.863 11.849 7.840 1.00 95.88 106 ALA A C 1
ATOM 812 O O . ALA A 1 106 ? -10.738 10.653 8.086 1.00 95.88 106 ALA A O 1
ATOM 813 N N . ARG A 1 107 ? -10.401 12.796 8.666 1.00 95.50 107 ARG A N 1
ATOM 814 C CA . ARG A 1 107 ? -9.800 12.506 9.974 1.00 95.50 107 ARG A CA 1
ATOM 815 C C . ARG A 1 107 ? -10.834 12.689 11.079 1.00 95.50 107 ARG A C 1
ATOM 817 O O . ARG A 1 107 ? -11.362 13.789 11.245 1.00 95.50 107 ARG A O 1
ATOM 824 N N . LEU A 1 108 ? -11.053 11.646 11.868 1.00 95.44 108 LEU A N 1
ATOM 825 C CA . LEU A 1 108 ? -11.883 11.668 13.068 1.00 95.44 108 LEU A CA 1
ATOM 826 C C . LEU A 1 108 ? -11.001 11.569 14.311 1.00 95.44 108 LEU A C 1
ATOM 828 O O . LEU A 1 108 ? -9.970 10.901 14.289 1.00 95.44 108 LEU A O 1
ATOM 832 N N . SER A 1 109 ? -11.414 12.226 15.393 1.00 95.94 109 SER A N 1
ATOM 833 C CA . SER A 1 109 ? -10.718 12.191 16.681 1.00 95.94 109 SER A CA 1
ATOM 834 C C . SER A 1 109 ? -11.721 11.981 17.810 1.00 95.94 109 SER A C 1
ATOM 836 O O . SER A 1 109 ? -12.664 12.757 17.959 1.00 95.94 109 SER A O 1
ATOM 838 N N . VAL A 1 110 ? -11.498 10.946 18.617 1.00 94.69 110 VAL A N 1
ATOM 839 C CA . VAL A 1 110 ? -12.216 10.693 19.867 1.00 94.69 110 VAL A CA 1
ATOM 840 C C . VAL A 1 110 ? -11.314 11.149 21.008 1.00 94.69 110 VAL A C 1
ATOM 842 O O . VAL A 1 110 ? -10.237 10.593 21.219 1.00 94.69 110 VAL A O 1
ATOM 845 N N . VAL A 1 111 ? -11.739 12.204 21.696 1.00 94.44 111 VAL A N 1
ATOM 846 C CA . VAL A 1 111 ? -10.932 12.920 22.693 1.00 94.44 111 VAL A CA 1
ATOM 847 C C . VAL A 1 111 ? -11.263 12.424 24.097 1.00 94.44 111 VAL A C 1
ATOM 849 O O . VAL A 1 111 ? -12.433 12.184 24.406 1.00 94.44 111 VAL A O 1
ATOM 852 N N . GLY A 1 112 ? -10.251 12.305 24.956 1.00 93.06 112 GLY A N 1
ATOM 853 C CA . GLY A 1 112 ? -10.422 11.983 26.373 1.00 93.06 112 GLY A CA 1
ATOM 854 C C . GLY A 1 112 ? -10.942 10.568 26.629 1.00 93.06 112 GLY A C 1
ATOM 855 O O . GLY A 1 112 ? -11.713 10.348 27.566 1.00 93.06 112 GLY A O 1
ATOM 856 N N . VAL A 1 113 ? -10.554 9.601 25.796 1.00 94.25 113 VAL A N 1
ATOM 857 C CA . VAL A 1 113 ? -10.936 8.203 25.997 1.00 94.25 113 VAL A CA 1
ATOM 858 C C . VAL A 1 113 ? -10.115 7.588 27.138 1.00 94.25 113 VAL A C 1
ATOM 860 O O . VAL A 1 113 ? -8.925 7.881 27.249 1.00 94.25 113 VAL A O 1
ATOM 863 N N . PRO A 1 114 ? -10.704 6.739 28.002 1.00 94.31 114 PRO A N 1
ATOM 864 C CA . PRO A 1 114 ? -9.949 6.071 29.060 1.00 94.31 114 PRO A CA 1
ATOM 865 C C . PRO A 1 114 ? -8.798 5.236 28.487 1.00 94.31 114 PRO A C 1
ATOM 867 O O . PRO A 1 114 ? -9.008 4.460 27.558 1.00 94.31 114 PRO A O 1
ATOM 870 N N . ASP A 1 115 ? -7.604 5.328 29.063 1.00 93.38 115 ASP A N 1
ATOM 871 C CA . ASP A 1 115 ? -6.470 4.507 28.637 1.00 93.38 115 ASP A CA 1
ATOM 872 C C . ASP A 1 115 ? -6.486 3.152 29.355 1.00 93.38 115 ASP A C 1
ATOM 874 O O . ASP A 1 115 ? -5.862 2.941 30.396 1.00 93.38 115 ASP A O 1
ATOM 878 N N . ARG A 1 116 ? -7.306 2.233 28.838 1.00 93.50 116 ARG A N 1
ATOM 879 C CA . ARG A 1 116 ? -7.410 0.862 29.348 1.00 93.50 116 ARG A CA 1
ATOM 880 C C . ARG A 1 116 ? -7.755 -0.129 28.235 1.00 93.50 116 ARG A C 1
ATOM 882 O O . ARG A 1 116 ? -8.404 0.251 27.255 1.00 93.50 116 ARG A O 1
ATOM 889 N N . PRO A 1 117 ? -7.406 -1.418 28.396 1.00 93.81 117 PRO A N 1
ATOM 890 C CA . PRO A 1 117 ? -7.758 -2.450 27.428 1.00 93.81 117 PRO A CA 1
ATOM 891 C C . PRO A 1 117 ? -9.254 -2.458 27.083 1.00 93.81 117 PRO A C 1
ATOM 893 O O . PRO A 1 117 ? -10.111 -2.329 27.959 1.00 93.81 117 PRO A O 1
ATOM 896 N N . GLY A 1 118 ? -9.555 -2.626 25.794 1.00 94.62 118 GLY A N 1
ATOM 897 C CA . GLY A 1 118 ? -10.918 -2.709 25.258 1.00 94.62 118 GLY A CA 1
ATOM 898 C C . GLY A 1 118 ? -11.491 -1.398 24.710 1.00 94.62 118 GLY A C 1
ATOM 899 O O . GLY A 1 118 ? -12.458 -1.449 23.958 1.00 94.62 118 GLY A O 1
ATOM 900 N N . ILE A 1 119 ? -10.892 -0.239 25.003 1.00 95.12 119 ILE A N 1
ATOM 901 C CA . ILE A 1 119 ? -11.400 1.057 24.516 1.00 95.12 119 ILE A CA 1
ATOM 902 C C . ILE A 1 119 ? -11.242 1.201 23.000 1.00 95.12 119 ILE A C 1
ATOM 904 O O . ILE A 1 119 ? -12.208 1.548 22.327 1.00 95.12 119 ILE A O 1
ATOM 908 N N . ALA A 1 120 ? -10.087 0.826 22.441 1.00 93.88 120 ALA A N 1
ATOM 909 C CA . ALA A 1 120 ? -9.900 0.781 20.989 1.00 93.88 120 ALA A CA 1
ATOM 910 C C . ALA A 1 120 ? -10.925 -0.147 20.308 1.00 93.88 120 ALA A C 1
ATOM 912 O O . ALA A 1 120 ? -11.525 0.219 19.304 1.00 93.88 120 ALA A O 1
ATOM 913 N N . ALA A 1 121 ? -11.189 -1.325 20.887 1.00 95.38 121 ALA A N 1
ATOM 914 C CA . ALA A 1 121 ? -12.180 -2.259 20.350 1.00 95.38 121 ALA A CA 1
ATOM 915 C C . ALA A 1 121 ? -13.597 -1.665 20.376 1.00 95.38 121 ALA A C 1
ATOM 917 O O . ALA A 1 121 ? -14.332 -1.811 19.407 1.00 95.38 121 ALA A O 1
ATOM 918 N N . ALA A 1 122 ? -13.961 -0.945 21.440 1.00 95.62 122 ALA A N 1
ATOM 919 C CA . ALA A 1 122 ? -15.246 -0.254 21.530 1.00 95.62 122 ALA A CA 1
ATOM 920 C C . ALA A 1 122 ? -15.409 0.865 20.482 1.00 95.62 122 ALA A C 1
ATOM 922 O O . ALA A 1 122 ? -16.536 1.190 20.123 1.00 95.62 122 ALA A O 1
ATOM 923 N N . ILE A 1 123 ? -14.303 1.437 19.992 1.00 94.94 123 ILE A N 1
ATOM 924 C CA . ILE A 1 123 ? -14.301 2.455 18.932 1.00 94.94 123 ILE A CA 1
ATOM 925 C C . ILE A 1 123 ? -14.351 1.803 17.544 1.00 94.94 123 ILE A C 1
ATOM 927 O O . ILE A 1 123 ? -15.175 2.191 16.721 1.00 94.94 123 ILE A O 1
ATOM 931 N N . PHE A 1 124 ? -13.498 0.808 17.277 1.00 96.38 124 PHE A N 1
ATOM 932 C CA . PHE A 1 124 ? -13.319 0.254 15.930 1.00 96.38 124 PHE A CA 1
ATOM 933 C C . PHE A 1 124 ? -14.247 -0.918 15.587 1.00 96.38 124 PHE A C 1
ATOM 935 O O . PHE A 1 124 ? -14.538 -1.113 14.410 1.00 96.38 124 PHE A O 1
ATOM 942 N N . ALA A 1 125 ? -14.749 -1.68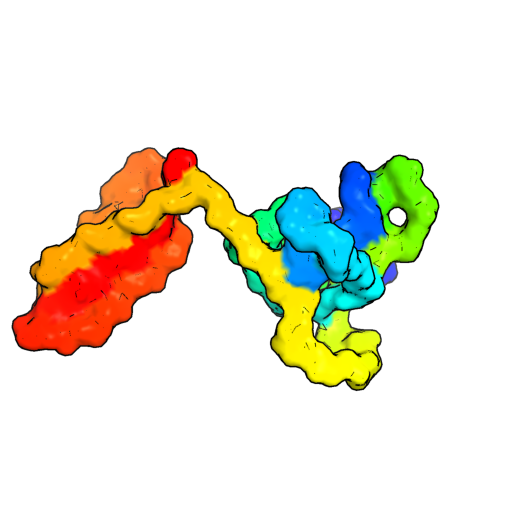8 16.560 1.00 96.88 125 ALA A N 1
ATOM 943 C CA . ALA A 1 125 ? -15.665 -2.796 16.263 1.00 96.88 125 ALA A CA 1
ATOM 944 C C . ALA A 1 125 ? -16.982 -2.323 15.614 1.00 96.88 125 ALA A C 1
ATOM 946 O O . ALA A 1 125 ? -17.350 -2.896 14.591 1.00 96.88 125 ALA A O 1
ATOM 947 N N . PRO A 1 126 ? -17.645 -1.245 16.088 1.00 96.56 126 PRO A N 1
ATOM 948 C CA . PRO A 1 126 ? -18.832 -0.715 15.412 1.00 96.56 126 PRO A CA 1
ATOM 949 C C . PRO A 1 126 ? -18.548 -0.210 13.992 1.00 96.56 126 PRO A C 1
ATOM 951 O O . PRO A 1 126 ? -19.407 -0.315 13.122 1.00 96.56 126 PRO A O 1
ATOM 954 N N . LEU A 1 127 ? -17.346 0.329 13.742 1.00 95.88 127 LEU A N 1
ATOM 955 C CA . LEU A 1 127 ? -16.933 0.746 12.399 1.00 95.88 127 LEU A CA 1
ATOM 956 C C . LEU A 1 127 ? -16.802 -0.465 11.472 1.00 95.88 127 LEU A C 1
ATOM 958 O O . LEU A 1 127 ? -17.341 -0.446 10.371 1.00 95.88 127 LEU A O 1
ATOM 962 N N . ALA A 1 128 ? -16.168 -1.542 11.944 1.00 95.50 128 ALA A N 1
ATOM 963 C CA . ALA A 1 128 ? -16.047 -2.786 11.190 1.00 95.50 128 ALA A CA 1
ATOM 964 C C . ALA A 1 128 ? -17.412 -3.447 10.918 1.00 95.50 128 ALA A C 1
ATOM 966 O O . ALA A 1 128 ? -17.651 -3.920 9.811 1.00 95.50 128 ALA A O 1
ATOM 967 N N . GLU A 1 129 ? -18.332 -3.446 11.890 1.00 97.06 129 GLU A N 1
ATOM 968 C CA . GLU A 1 129 ? -19.712 -3.932 11.706 1.00 97.06 129 GLU A CA 1
ATOM 969 C C . GLU A 1 129 ? -20.498 -3.111 10.672 1.00 97.06 129 GLU A C 1
ATOM 971 O O . GLU A 1 129 ? -21.391 -3.639 10.009 1.00 97.06 129 GLU A O 1
ATOM 976 N N . ALA A 1 130 ? -20.150 -1.832 10.518 1.00 96.81 130 ALA A N 1
ATOM 977 C CA . ALA A 1 130 ? -20.713 -0.929 9.522 1.00 96.81 130 ALA A CA 1
ATOM 978 C C . ALA A 1 130 ? -19.954 -0.930 8.178 1.00 96.81 130 ALA A C 1
ATOM 980 O O . ALA A 1 130 ? -20.285 -0.121 7.314 1.00 96.81 130 ALA A O 1
ATOM 981 N N . ASP A 1 131 ? -18.961 -1.810 7.998 1.00 94.75 131 ASP A N 1
ATOM 982 C CA . ASP A 1 131 ? -18.091 -1.882 6.810 1.00 94.75 131 ASP A CA 1
ATOM 983 C C . ASP A 1 131 ? -17.318 -0.574 6.530 1.00 94.75 131 ASP A C 1
ATOM 985 O O . ASP A 1 131 ? -17.050 -0.195 5.390 1.00 94.75 131 ASP A O 1
ATOM 989 N N . ILE A 1 132 ? -16.956 0.145 7.597 1.00 95.25 132 ILE A N 1
ATOM 990 C CA . ILE A 1 132 ? -16.139 1.360 7.540 1.00 95.25 132 ILE A CA 1
ATOM 991 C C . ILE A 1 132 ? -14.699 0.988 7.884 1.00 95.25 132 ILE A C 1
ATOM 993 O O . ILE A 1 132 ? -14.359 0.734 9.043 1.00 95.25 132 ILE A O 1
ATOM 997 N N . ALA A 1 133 ? -13.835 0.987 6.871 1.00 91.50 133 ALA A N 1
ATOM 998 C CA . ALA A 1 133 ? -12.409 0.765 7.052 1.00 91.50 133 ALA A CA 1
ATOM 999 C C . ALA A 1 133 ? -11.742 2.006 7.667 1.00 91.50 133 ALA A C 1
ATOM 1001 O O . ALA A 1 133 ? -11.735 3.084 7.070 1.00 91.50 133 ALA A O 1
ATOM 1002 N N . ALA A 1 134 ? -11.176 1.839 8.863 1.00 93.56 134 ALA A N 1
ATOM 1003 C CA . ALA A 1 134 ? -10.213 2.784 9.413 1.00 93.56 134 ALA A CA 1
ATOM 1004 C C . ALA A 1 134 ? -8.822 2.484 8.838 1.00 93.56 134 ALA A C 1
ATOM 1006 O O . ALA A 1 134 ? -8.444 1.317 8.736 1.00 93.56 134 ALA A O 1
ATOM 1007 N N . ASP A 1 135 ? -8.084 3.533 8.488 1.00 90.12 135 ASP A N 1
ATOM 1008 C CA . ASP A 1 135 ? -6.762 3.433 7.867 1.00 90.12 135 ASP A CA 1
ATOM 1009 C C . ASP A 1 135 ? -5.647 3.858 8.845 1.00 90.12 135 ASP A C 1
ATOM 1011 O O . ASP A 1 135 ? -5.300 3.099 9.755 1.00 90.12 135 ASP A O 1
ATOM 1015 N N . VAL A 1 136 ? -5.108 5.079 8.746 1.00 92.19 136 VAL A N 1
ATOM 1016 C CA . VAL A 1 136 ? -4.096 5.579 9.686 1.00 92.19 136 VAL A CA 1
ATOM 1017 C C . VAL A 1 136 ? -4.721 5.762 11.063 1.00 92.19 136 VAL A C 1
ATOM 1019 O O . VAL A 1 136 ? -5.573 6.628 11.244 1.00 92.19 136 VAL A O 1
ATOM 1022 N N . ILE A 1 137 ? -4.246 5.006 12.055 1.00 94.75 137 ILE A N 1
ATOM 1023 C CA . ILE A 1 137 ? -4.649 5.129 13.461 1.00 94.75 137 ILE A CA 1
ATOM 1024 C C . ILE A 1 137 ? -3.504 5.746 14.268 1.00 94.75 137 ILE A C 1
ATOM 1026 O O . ILE A 1 137 ? -2.380 5.248 14.271 1.00 94.75 137 ILE A O 1
ATOM 1030 N N . VAL A 1 138 ? -3.804 6.820 15.000 1.00 94.25 138 VAL A N 1
ATOM 1031 C CA . VAL A 1 138 ? -2.866 7.526 15.876 1.00 94.25 138 VAL A CA 1
ATOM 1032 C C . VAL A 1 138 ? -3.464 7.637 17.272 1.00 94.25 138 VAL A C 1
ATOM 1034 O O . VAL A 1 138 ? -4.516 8.246 17.458 1.00 94.25 138 VAL A O 1
ATOM 1037 N N . GLN A 1 139 ? -2.760 7.101 18.265 1.00 92.44 139 GLN A N 1
ATOM 1038 C CA . GLN A 1 139 ? -3.063 7.299 19.680 1.00 92.44 139 GLN A CA 1
ATOM 1039 C C . GLN A 1 139 ? -1.913 8.072 20.323 1.00 92.44 139 GLN A C 1
ATOM 1041 O O . GLN A 1 139 ? -0.745 7.701 20.185 1.00 92.44 139 GLN A O 1
ATOM 1046 N N . THR A 1 140 ? -2.231 9.166 21.006 1.00 85.44 140 THR A N 1
ATOM 1047 C CA . THR A 1 140 ? -1.230 9.947 21.738 1.00 85.44 140 THR A CA 1
ATOM 1048 C C . THR A 1 140 ? -0.910 9.294 23.083 1.00 85.44 140 THR A C 1
ATOM 1050 O O . THR A 1 140 ? -1.665 8.469 23.603 1.00 85.44 140 THR A O 1
ATOM 1053 N N . ALA A 1 141 ? 0.239 9.635 23.670 1.00 86.75 141 ALA A N 1
ATOM 1054 C CA . ALA A 1 141 ? 0.578 9.151 25.006 1.00 86.75 141 ALA A CA 1
ATOM 1055 C C . ALA A 1 141 ? -0.492 9.586 26.020 1.00 86.75 141 ALA A C 1
ATOM 1057 O O . ALA A 1 141 ? -0.954 10.727 25.990 1.00 86.75 141 ALA A O 1
ATOM 1058 N N . SER A 1 142 ? -0.871 8.678 26.919 1.00 85.31 142 SER A N 1
ATOM 1059 C CA . SER A 1 142 ? -1.881 8.958 27.935 1.00 85.31 142 SER A CA 1
ATOM 1060 C C . SER A 1 142 ? -1.419 10.044 28.902 1.00 85.31 142 SER A C 1
ATOM 1062 O O . SER A 1 142 ? -0.275 10.021 29.368 1.00 85.31 142 SER A O 1
ATOM 1064 N N . HIS A 1 143 ? -2.333 10.922 29.295 1.00 86.62 143 HIS A N 1
ATOM 1065 C CA . HIS A 1 143 ? -2.146 11.853 30.397 1.00 86.62 143 HIS A CA 1
ATOM 1066 C C . HIS A 1 143 ? -3.291 11.667 31.394 1.00 86.62 143 HIS A C 1
ATOM 1068 O O . HIS A 1 143 ? -4.447 11.606 30.996 1.00 86.62 143 HIS A O 1
ATOM 1074 N N . GLU A 1 144 ? -2.974 11.505 32.681 1.00 87.56 144 GLU A N 1
ATOM 1075 C CA . GLU A 1 144 ? -3.976 11.309 33.748 1.00 87.56 144 GLU A CA 1
ATOM 1076 C C . GLU A 1 144 ? -4.971 10.147 33.503 1.00 87.56 144 GLU A C 1
ATOM 1078 O O . GLU A 1 144 ? -6.110 10.170 33.962 1.00 87.56 144 GLU A O 1
ATOM 1083 N N . GLY A 1 145 ? -4.540 9.095 32.796 1.00 88.75 145 GLY A N 1
ATOM 1084 C CA . GLY A 1 145 ? -5.370 7.916 32.512 1.00 88.75 145 GLY A CA 1
ATOM 1085 C C . GLY A 1 145 ? -6.369 8.097 31.364 1.00 88.75 145 GLY A C 1
ATOM 1086 O O . GLY A 1 145 ? -7.228 7.234 31.171 1.00 88.75 145 GLY A O 1
ATOM 1087 N N . VAL A 1 146 ? -6.252 9.182 30.594 1.00 93.75 146 VAL A N 1
ATOM 1088 C CA . VAL A 1 146 ? -6.995 9.408 29.349 1.00 93.75 146 VAL A CA 1
ATOM 1089 C C . VAL A 1 146 ? -6.050 9.678 28.178 1.00 93.75 146 VAL A C 1
ATOM 1091 O O . VAL A 1 146 ? -4.903 10.085 28.359 1.00 93.75 146 VAL A O 1
ATOM 1094 N N . THR A 1 147 ? -6.523 9.426 26.965 1.00 94.19 147 THR A N 1
ATOM 1095 C CA . THR A 1 147 ? -5.792 9.641 25.712 1.00 94.19 147 THR A CA 1
ATOM 1096 C C . THR A 1 147 ? -6.752 10.074 24.607 1.00 94.19 147 THR A C 1
ATOM 1098 O O . THR A 1 147 ? -7.967 9.923 24.737 1.00 94.19 147 THR A O 1
ATOM 1101 N N . ASP A 1 148 ? -6.206 10.600 23.517 1.00 94.12 148 ASP A N 1
ATOM 1102 C CA . ASP A 1 148 ? -6.956 10.906 22.310 1.00 94.12 148 ASP A CA 1
ATOM 1103 C C . ASP A 1 148 ? -6.616 9.875 21.238 1.00 94.12 148 ASP A C 1
ATOM 1105 O O . ASP A 1 148 ? -5.450 9.536 21.012 1.00 94.12 148 ASP A O 1
ATOM 1109 N N . MET A 1 149 ? -7.643 9.407 20.539 1.00 95.19 149 MET A N 1
ATOM 1110 C CA . MET A 1 149 ? -7.497 8.460 19.444 1.00 95.19 149 MET A CA 1
ATOM 1111 C C . MET A 1 149 ? -8.018 9.091 18.166 1.00 95.19 149 MET A C 1
ATOM 1113 O O . MET A 1 149 ? -9.190 9.452 18.072 1.00 95.19 149 MET A O 1
ATOM 1117 N N . SER A 1 150 ? -7.137 9.244 17.186 1.00 96.38 150 SER A N 1
ATOM 1118 C CA . SER A 1 150 ? -7.481 9.752 15.865 1.00 96.38 150 SER A CA 1
ATOM 1119 C C . SER A 1 150 ? -7.329 8.665 14.822 1.00 96.38 150 SER A C 1
ATOM 1121 O O . SER A 1 150 ? -6.405 7.861 14.899 1.00 96.38 150 SER A O 1
ATOM 1123 N N . PHE A 1 151 ? -8.214 8.659 13.837 1.00 96.12 151 PHE A N 1
ATOM 1124 C CA . PHE A 1 151 ? -8.117 7.754 12.706 1.00 96.12 151 PHE A CA 1
ATOM 1125 C C . PHE A 1 151 ? -8.611 8.408 11.421 1.00 96.12 151 PHE A C 1
ATOM 1127 O O . PHE A 1 151 ? -9.353 9.396 11.462 1.00 96.12 151 PHE A O 1
ATOM 1134 N N . THR A 1 152 ? -8.183 7.874 10.283 1.00 95.50 152 THR A N 1
ATOM 1135 C CA . THR A 1 152 ? -8.677 8.278 8.967 1.00 95.50 152 THR A CA 1
ATOM 1136 C C . THR A 1 152 ? -9.652 7.258 8.389 1.00 95.50 152 THR A C 1
ATOM 1138 O O . THR A 1 152 ? -9.564 6.066 8.678 1.00 95.50 152 THR A O 1
ATOM 1141 N N . VAL A 1 153 ? -10.596 7.745 7.584 1.00 94.94 153 VAL A N 1
ATOM 1142 C CA . VAL A 1 153 ? -11.519 6.946 6.764 1.00 94.94 153 VAL A CA 1
ATOM 1143 C C . VAL A 1 153 ? -11.639 7.584 5.380 1.00 94.94 153 VAL A C 1
ATOM 1145 O O . VAL A 1 153 ? -11.404 8.788 5.231 1.00 94.94 153 VAL A O 1
ATOM 1148 N N . SER A 1 154 ? -12.046 6.806 4.378 1.00 91.19 154 SER A N 1
ATOM 1149 C CA . SER A 1 154 ? -12.401 7.348 3.062 1.00 91.19 154 SER A CA 1
ATOM 1150 C C . SER A 1 154 ? -13.654 8.236 3.156 1.00 91.19 154 SER A C 1
ATOM 1152 O O . SER A 1 154 ? -14.611 7.877 3.846 1.00 91.19 154 SER A O 1
ATOM 1154 N N . SER A 1 155 ? -13.646 9.395 2.486 1.00 80.88 155 SER A N 1
ATOM 1155 C CA . SER A 1 155 ? -14.711 10.418 2.525 1.00 80.88 155 SER A CA 1
ATOM 1156 C C . SER A 1 155 ? -15.481 10.568 1.220 1.00 80.88 155 SER A C 1
ATOM 1158 O O . SER A 1 155 ? -14.797 10.631 0.172 1.00 80.88 155 SER A O 1
#

Foldseek 3Di:
DVVCLVVVPQAAEDEDQDAADWQEPCVVPVPIDFAQEDELVLVLVQQLQADVQDHNVVSVVCVVSQHKYFYGYPVDDDSYYIYGHPVVDPPDPDPRRHDHHDPQKDKDKDFFFFPDPPRVVVVCVVCVVVVWDWRDWDWDDDDPRTTMIMTMTGD